Protein AF-X0YWA5-F1 (afdb_monomer_lite)

Structure (mmCIF, N/CA/C/O backbone):
data_AF-X0YWA5-F1
#
_entry.id   AF-X0YWA5-F1
#
loop_
_atom_site.group_PDB
_atom_site.id
_atom_site.type_symbol
_atom_site.label_atom_id
_atom_site.label_alt_id
_atom_site.label_comp_id
_atom_site.label_asym_id
_atom_site.label_entity_id
_atom_site.label_seq_id
_atom_site.pdbx_PDB_ins_code
_atom_site.Cartn_x
_atom_site.Cartn_y
_atom_site.Cartn_z
_atom_site.occupancy
_atom_site.B_iso_or_equiv
_atom_site.auth_seq_id
_atom_site.auth_comp_id
_atom_site.auth_asym_id
_atom_site.auth_atom_id
_atom_site.pdbx_PDB_model_num
ATOM 1 N N . LEU A 1 1 ? -52.982 41.139 91.917 1.00 44.28 1 LEU A N 1
ATOM 2 C CA . LEU A 1 1 ? -51.731 40.539 92.433 1.00 44.28 1 LEU A CA 1
ATOM 3 C C . LEU A 1 1 ? -51.392 39.343 91.553 1.00 44.28 1 LEU A C 1
ATOM 5 O O . LEU A 1 1 ? -52.112 38.352 91.600 1.00 44.28 1 LEU A O 1
ATOM 9 N N . ASN A 1 2 ? -50.380 39.513 90.696 1.00 46.25 2 ASN A N 1
ATOM 10 C CA . ASN A 1 2 ? -49.796 38.480 89.838 1.00 46.25 2 ASN A CA 1
ATOM 11 C C . ASN A 1 2 ? -49.375 37.270 90.673 1.00 46.25 2 ASN A C 1
ATOM 13 O O . ASN A 1 2 ? -48.774 37.443 91.732 1.00 46.25 2 ASN A O 1
ATOM 17 N N . LYS A 1 3 ? -49.658 36.061 90.188 1.00 56.66 3 LYS A N 1
ATOM 18 C CA . LYS A 1 3 ? -48.982 34.857 90.669 1.00 56.66 3 LYS A CA 1
ATOM 19 C C . LYS A 1 3 ? -48.095 34.347 89.545 1.00 56.66 3 LYS A C 1
ATOM 21 O O . LYS A 1 3 ? -48.594 33.844 88.543 1.00 56.66 3 LYS A O 1
ATOM 26 N N . ASP A 1 4 ? -46.798 34.560 89.728 1.00 51.78 4 ASP A N 1
ATOM 27 C CA . ASP A 1 4 ? -45.734 34.001 88.907 1.00 51.78 4 ASP A CA 1
ATOM 28 C C . ASP A 1 4 ? -45.759 32.474 89.003 1.00 51.78 4 ASP A C 1
ATOM 30 O O . ASP A 1 4 ? -45.727 31.908 90.098 1.00 51.78 4 ASP A O 1
ATOM 34 N N . TYR A 1 5 ? -45.780 31.803 87.855 1.00 49.50 5 TYR A N 1
ATOM 35 C CA . TYR A 1 5 ? -45.507 30.373 87.776 1.00 49.50 5 TYR A CA 1
ATOM 36 C C . TYR A 1 5 ? -44.019 30.196 87.473 1.00 49.50 5 TYR A C 1
ATOM 38 O O . TYR A 1 5 ? -43.578 30.317 86.335 1.00 49.50 5 TYR A O 1
ATOM 46 N N . SER A 1 6 ? -43.235 29.931 88.516 1.00 59.72 6 SER A N 1
ATOM 47 C CA . SER A 1 6 ? -41.850 29.480 88.399 1.00 59.72 6 SER A CA 1
ATOM 48 C C . SER A 1 6 ? -41.831 27.966 88.583 1.00 59.72 6 SER A C 1
ATOM 50 O O . SER A 1 6 ? -42.138 27.465 89.664 1.00 59.72 6 SER A O 1
ATOM 52 N N . ILE A 1 7 ? -41.474 27.232 87.529 1.00 62.75 7 ILE A N 1
ATOM 53 C CA . ILE A 1 7 ? -41.115 25.818 87.646 1.00 62.75 7 ILE A CA 1
ATOM 54 C C . ILE A 1 7 ? -39.654 25.785 88.085 1.00 62.75 7 ILE A C 1
ATOM 56 O O . ILE A 1 7 ? -38.752 26.112 87.315 1.00 62.75 7 ILE A O 1
ATOM 60 N N . ARG A 1 8 ? -39.421 25.435 89.350 1.00 49.41 8 ARG A N 1
ATOM 61 C CA . ARG A 1 8 ? -38.090 25.065 89.831 1.00 49.41 8 ARG A CA 1
ATOM 62 C C . ARG A 1 8 ? -37.914 23.575 89.577 1.00 49.41 8 ARG A C 1
ATOM 64 O O . ARG A 1 8 ? -38.562 22.764 90.230 1.00 49.41 8 ARG A O 1
ATOM 71 N N . CYS A 1 9 ? -37.060 23.224 88.622 1.00 58.69 9 CYS A N 1
ATOM 72 C CA . CYS A 1 9 ? -36.594 21.853 88.456 1.00 58.69 9 CYS A CA 1
ATOM 73 C C . CYS A 1 9 ? -35.535 21.581 89.530 1.00 58.69 9 CYS A C 1
ATOM 75 O O . CYS A 1 9 ? -34.345 21.745 89.281 1.00 58.69 9 CYS A O 1
ATOM 77 N N . ASP A 1 10 ? -35.977 21.226 90.732 1.00 58.38 10 ASP A N 1
ATOM 78 C CA . ASP A 1 10 ? -35.114 20.647 91.758 1.00 58.38 10 ASP A CA 1
ATOM 79 C C . ASP A 1 10 ? -35.627 19.237 92.048 1.00 58.38 10 ASP A C 1
ATOM 81 O O . ASP A 1 10 ? -36.717 19.053 92.589 1.00 58.38 10 ASP A O 1
ATOM 85 N N . GLY A 1 11 ? -34.890 18.244 91.559 1.00 46.72 11 GLY A N 1
ATOM 86 C CA . GLY A 1 11 ? -35.271 16.837 91.618 1.00 46.72 11 GLY A CA 1
ATOM 87 C C . GLY A 1 11 ? -35.097 16.158 90.268 1.00 46.72 11 GLY A C 1
ATOM 88 O O . GLY A 1 11 ? -36.015 16.118 89.451 1.00 46.72 11 GLY A O 1
ATOM 89 N N . GLY A 1 12 ? -33.906 15.604 90.033 1.00 59.56 12 GLY A N 1
ATOM 90 C CA . GLY A 1 12 ? -33.701 14.652 88.948 1.00 59.56 12 GLY A CA 1
ATOM 91 C C . GLY A 1 12 ? -34.648 13.467 89.129 1.00 59.56 12 GLY A C 1
ATOM 92 O O . GLY A 1 12 ? -34.586 12.763 90.136 1.00 59.56 12 GLY A O 1
ATOM 93 N N . VAL A 1 13 ? -35.539 13.256 88.163 1.00 57.62 13 VAL A N 1
ATOM 94 C CA . VAL A 1 13 ? -36.403 12.077 88.133 1.00 57.62 13 VAL A CA 1
ATOM 95 C C . VAL A 1 13 ? -35.540 10.886 87.727 1.00 57.62 13 VAL A C 1
ATOM 97 O O . VAL A 1 13 ? -35.099 10.785 86.583 1.00 57.62 13 VAL A O 1
ATOM 100 N N . VAL A 1 14 ? -35.285 9.975 88.667 1.00 59.84 14 VAL A N 1
ATOM 101 C CA . VAL A 1 14 ? -34.767 8.644 88.335 1.00 59.84 14 VAL A CA 1
ATOM 102 C C . VAL A 1 14 ? -35.954 7.822 87.856 1.00 59.84 14 VAL A C 1
ATOM 104 O O . VAL A 1 14 ? -36.730 7.304 88.657 1.00 59.84 14 VAL A O 1
ATOM 107 N N . LEU A 1 15 ? -36.114 7.751 86.537 1.00 60.97 15 LEU A N 1
ATOM 108 C CA . LEU A 1 15 ? -37.123 6.905 85.914 1.00 60.97 15 LEU A CA 1
ATOM 109 C C . LEU A 1 15 ? -36.781 5.424 86.179 1.00 60.97 15 LEU A C 1
ATOM 111 O O . LEU A 1 15 ? -35.604 5.047 86.077 1.00 60.97 15 LEU A O 1
ATOM 115 N N . PRO A 1 16 ? -37.767 4.571 86.521 1.00 58.38 16 PRO A N 1
ATOM 116 C CA . PRO A 1 16 ? -37.559 3.129 86.579 1.00 58.38 16 PRO A CA 1
ATOM 117 C C . PRO A 1 16 ? -37.047 2.643 85.218 1.00 58.38 16 PRO A C 1
ATOM 119 O O . PRO A 1 16 ? -37.363 3.227 84.186 1.00 58.38 16 PRO A O 1
ATOM 122 N N . ILE A 1 17 ? -36.218 1.596 85.209 1.00 57.78 17 ILE A N 1
ATOM 123 C CA . ILE A 1 17 ? -35.456 1.125 84.031 1.00 57.78 17 ILE A CA 1
ATOM 124 C C . ILE A 1 17 ? -36.302 0.996 82.746 1.00 57.78 17 ILE A C 1
ATOM 126 O O . ILE A 1 17 ? -35.764 1.174 81.657 1.00 57.78 17 ILE A O 1
ATOM 130 N N . SER A 1 18 ? -37.609 0.752 82.865 1.00 52.69 18 SER A N 1
ATOM 131 C CA . SER A 1 18 ? -38.566 0.650 81.758 1.00 52.69 18 SER A CA 1
ATOM 132 C C . SER A 1 18 ? -38.978 1.976 81.102 1.00 52.69 18 SER A C 1
ATOM 134 O O . SER A 1 18 ? -39.570 1.950 80.031 1.00 52.69 18 SER A O 1
ATOM 136 N N . GLU A 1 19 ? -38.698 3.120 81.726 1.00 50.62 19 GLU A N 1
ATOM 137 C CA . GLU A 1 19 ? -39.053 4.465 81.245 1.00 50.62 19 GLU A CA 1
ATOM 138 C C . GLU A 1 19 ? -37.828 5.290 80.840 1.00 50.62 19 GLU A C 1
ATOM 140 O O . GLU A 1 19 ? -37.949 6.465 80.491 1.00 50.62 19 GLU A O 1
ATOM 145 N N . ARG A 1 20 ? -36.628 4.687 80.818 1.00 52.69 20 ARG A N 1
ATOM 146 C CA . ARG A 1 20 ? -35.544 5.283 80.036 1.00 52.69 20 ARG A CA 1
ATOM 147 C C . ARG A 1 20 ? -36.076 5.420 78.621 1.00 52.69 20 ARG A C 1
ATOM 149 O O . ARG A 1 20 ? -36.424 4.410 78.012 1.00 52.69 20 ARG A O 1
ATOM 156 N N . TYR A 1 21 ? -36.135 6.655 78.125 1.00 50.53 21 TYR A N 1
ATOM 157 C CA . TYR A 1 21 ? -36.223 6.930 76.700 1.00 50.53 21 TYR A CA 1
ATOM 158 C C . TYR A 1 21 ? -35.234 5.989 76.020 1.00 50.53 21 TYR A C 1
ATOM 160 O O . TYR A 1 21 ? -34.022 6.201 76.062 1.00 50.53 21 TYR A O 1
ATOM 168 N N . THR A 1 22 ? -35.749 4.904 75.450 1.00 53.34 22 THR A N 1
ATOM 169 C CA . THR A 1 22 ? -35.000 4.156 74.464 1.00 53.34 22 THR A CA 1
ATOM 170 C C . THR A 1 22 ? -35.100 5.084 73.281 1.00 53.34 22 THR A C 1
ATOM 172 O O . THR A 1 22 ? -36.127 5.130 72.609 1.00 53.34 22 THR A O 1
ATOM 175 N N . PHE A 1 23 ? -34.115 5.972 73.167 1.00 50.78 23 PHE A N 1
ATOM 176 C CA . PHE A 1 23 ? -33.917 6.770 71.977 1.00 50.78 23 PHE A CA 1
ATOM 177 C C . PHE A 1 23 ? -33.862 5.749 70.842 1.00 50.78 23 PHE A C 1
ATOM 179 O O . PHE A 1 23 ? -32.921 4.960 70.755 1.00 50.78 23 PHE A O 1
ATOM 186 N N . GLY A 1 24 ? -34.976 5.624 70.122 1.00 51.62 24 GLY A N 1
ATOM 187 C CA . GLY A 1 24 ? -35.136 4.619 69.091 1.00 51.62 24 GLY A CA 1
ATOM 188 C C . GLY A 1 24 ? -34.073 4.860 68.036 1.00 51.62 24 GLY A C 1
ATOM 189 O O . GLY A 1 24 ? -33.993 5.960 67.501 1.00 51.62 24 GLY A O 1
ATOM 190 N N . GLY A 1 25 ? -33.262 3.837 67.777 1.00 52.12 25 GLY A N 1
ATOM 191 C CA . GLY A 1 25 ? -32.368 3.789 66.627 1.00 52.12 25 GLY A CA 1
ATOM 192 C C . GLY A 1 25 ? -31.197 4.766 66.686 1.00 52.12 25 GLY A C 1
ATOM 193 O O . GLY A 1 25 ? -31.117 5.682 65.881 1.00 52.12 25 GLY A O 1
ATOM 194 N N . ASN A 1 26 ? -30.220 4.508 67.556 1.00 53.28 26 ASN A N 1
ATOM 195 C CA . ASN A 1 26 ? -28.841 4.964 67.326 1.00 53.28 26 ASN A CA 1
ATOM 196 C C . ASN A 1 26 ? -28.136 4.039 66.313 1.00 53.28 26 ASN A C 1
ATOM 198 O O . ASN A 1 26 ? -26.985 3.652 66.499 1.00 53.28 26 ASN A O 1
ATOM 202 N N . GLU A 1 27 ? -28.840 3.637 65.259 1.00 59.25 27 GLU A N 1
ATOM 203 C CA . GLU A 1 27 ? -28.230 2.875 64.180 1.00 59.25 27 GLU A CA 1
ATOM 204 C C . GLU A 1 27 ? -27.674 3.888 63.175 1.00 59.25 27 GLU A C 1
ATOM 206 O O . GLU A 1 27 ? -28.406 4.561 62.458 1.00 59.25 27 GLU A O 1
ATOM 211 N N . ASN A 1 28 ? -26.353 4.063 63.226 1.00 56.00 28 ASN A N 1
ATOM 212 C CA . ASN A 1 28 ? -25.512 4.134 62.033 1.00 56.00 28 ASN A CA 1
ATOM 213 C C . ASN A 1 28 ? -25.774 5.217 60.973 1.00 56.00 28 ASN A C 1
ATOM 215 O O . ASN A 1 28 ? -25.362 5.063 59.830 1.00 56.00 28 ASN A O 1
ATOM 219 N N . TYR A 1 29 ? -26.297 6.384 61.354 1.00 55.84 29 TYR A N 1
ATOM 220 C CA . TYR A 1 29 ? -26.436 7.525 60.431 1.00 55.84 29 TYR A CA 1
ATOM 221 C C . TYR A 1 29 ? -25.122 7.934 59.730 1.00 55.84 29 TYR A C 1
ATOM 223 O O . TYR A 1 29 ? -25.151 8.441 58.615 1.00 55.84 29 TYR A O 1
ATOM 231 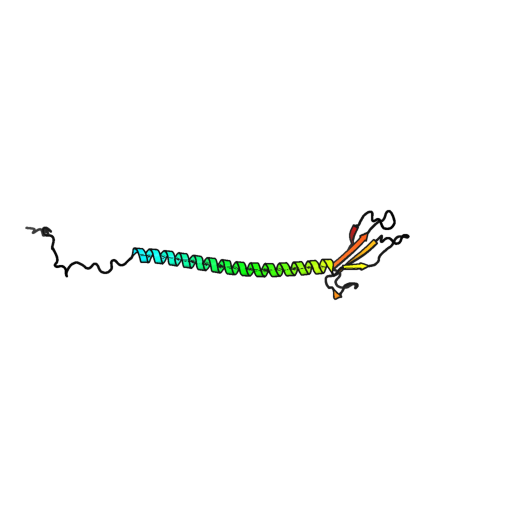N N . ILE A 1 30 ? -23.969 7.737 60.381 1.00 62.34 30 ILE A N 1
ATOM 232 C CA . ILE A 1 30 ? -22.649 8.022 59.794 1.00 62.34 30 ILE A CA 1
ATOM 233 C C . ILE A 1 30 ? -22.228 6.910 58.818 1.00 62.34 30 ILE A C 1
ATOM 235 O O . ILE A 1 30 ? -21.749 7.224 57.732 1.00 62.34 30 ILE A O 1
ATOM 239 N N . GLU A 1 31 ? -22.461 5.635 59.150 1.00 63.22 31 GLU A N 1
ATOM 240 C CA . GLU A 1 31 ? -22.107 4.501 58.277 1.00 63.22 31 GLU A CA 1
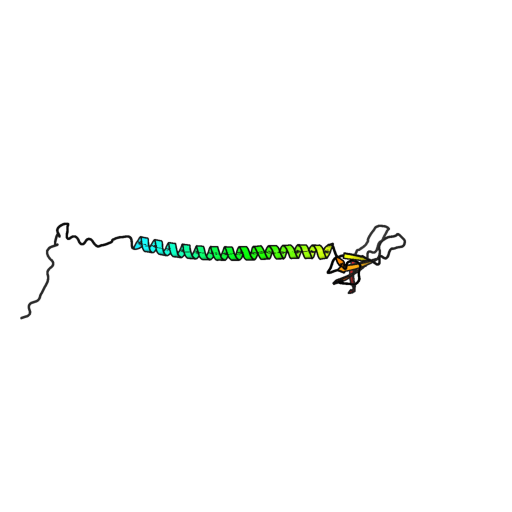ATOM 241 C C . GLU A 1 31 ? -22.957 4.472 56.996 1.00 63.22 31 GLU A C 1
ATOM 243 O O . GLU A 1 31 ? -22.436 4.176 55.921 1.00 63.22 31 GLU A O 1
ATOM 248 N N . ASP A 1 32 ? -24.236 4.851 57.070 1.00 66.50 32 ASP A N 1
ATOM 249 C CA . ASP A 1 32 ? -25.113 4.945 55.895 1.00 66.50 32 ASP A CA 1
ATOM 250 C C . ASP A 1 32 ? -24.682 6.073 54.937 1.00 66.50 32 ASP A C 1
ATOM 252 O O . ASP A 1 32 ? -24.722 5.912 53.714 1.00 66.50 32 ASP A O 1
ATOM 256 N N . ILE A 1 33 ? -24.217 7.208 55.475 1.00 73.38 33 ILE A N 1
ATOM 257 C CA . ILE A 1 33 ? -23.702 8.337 54.682 1.00 73.38 33 ILE A CA 1
ATOM 258 C C . ILE A 1 33 ? -22.367 7.971 54.014 1.00 73.38 33 ILE A C 1
ATOM 260 O O . ILE A 1 33 ? -22.176 8.239 52.823 1.00 73.38 33 ILE A O 1
ATOM 264 N N . GLU A 1 34 ? -21.447 7.338 54.746 1.00 74.25 34 GLU A N 1
ATOM 265 C CA . GLU A 1 34 ? -20.167 6.877 54.194 1.00 74.25 34 GLU A CA 1
ATOM 266 C C . GLU A 1 34 ? -20.380 5.812 53.106 1.00 74.25 34 GLU A C 1
ATOM 268 O O . GLU A 1 34 ? -19.821 5.931 52.014 1.00 74.25 34 GLU A O 1
ATOM 273 N N . ASN A 1 35 ? -21.273 4.842 53.325 1.00 78.00 35 ASN A N 1
ATOM 274 C CA . ASN A 1 35 ? -21.609 3.837 52.313 1.00 78.00 35 ASN A CA 1
ATOM 275 C C . ASN A 1 35 ? -22.274 4.439 51.066 1.00 78.00 35 ASN A C 1
ATOM 277 O O . ASN A 1 35 ? -21.969 4.011 49.952 1.00 78.00 35 ASN A O 1
ATOM 281 N N . SER A 1 36 ? -23.145 5.442 51.221 1.00 83.81 36 SER A N 1
ATOM 282 C CA . SER A 1 36 ? -23.786 6.118 50.084 1.00 83.81 36 SER A CA 1
ATOM 283 C C . SER A 1 36 ? -22.768 6.860 49.215 1.00 83.81 36 SER A C 1
ATOM 285 O O . SER A 1 36 ? -22.773 6.706 47.997 1.00 83.81 36 SER A O 1
ATOM 287 N N . THR A 1 37 ? -21.859 7.628 49.823 1.00 85.69 37 THR A N 1
ATOM 288 C CA . THR A 1 37 ? -20.842 8.394 49.075 1.00 85.69 37 THR A CA 1
ATOM 289 C C . THR A 1 37 ? -19.830 7.488 48.368 1.00 85.69 37 THR A C 1
ATOM 291 O O . THR A 1 37 ? -19.432 7.765 47.234 1.00 85.69 37 THR A O 1
ATOM 294 N N . LEU A 1 38 ? -19.454 6.369 48.995 1.00 89.19 38 LEU A N 1
ATOM 295 C CA . LEU A 1 38 ? -18.630 5.333 48.372 1.00 89.19 38 LEU A CA 1
ATOM 296 C C . LEU A 1 38 ? -19.355 4.656 47.204 1.00 89.19 38 LEU A C 1
ATOM 298 O O . LEU A 1 38 ? -18.752 4.454 46.150 1.00 89.19 38 LEU A O 1
ATOM 302 N N . SER A 1 39 ? -20.640 4.334 47.368 1.00 92.19 39 SER A N 1
ATOM 303 C CA . SER A 1 39 ? -21.468 3.735 46.315 1.00 92.19 39 SER A CA 1
ATOM 304 C C . SER A 1 39 ? -21.570 4.641 45.085 1.00 92.19 39 SER A C 1
ATOM 306 O O . SER A 1 39 ? -21.410 4.171 43.954 1.00 92.19 39 SER A O 1
ATOM 308 N N . ASP A 1 40 ? -21.768 5.943 45.287 1.00 91.94 40 ASP A N 1
ATOM 309 C CA . ASP A 1 40 ? -21.815 6.922 44.197 1.00 91.94 40 ASP A CA 1
ATOM 310 C C . ASP A 1 40 ? -20.462 7.018 43.475 1.00 91.94 40 ASP A C 1
ATOM 312 O O . ASP A 1 40 ? -20.404 6.987 42.243 1.00 91.94 40 ASP A O 1
ATOM 316 N N . GLY A 1 41 ? -19.357 7.047 44.230 1.00 95.31 41 GLY A N 1
ATOM 317 C CA . GLY A 1 41 ? -18.004 7.046 43.670 1.00 95.31 41 GLY A CA 1
ATOM 318 C C . GLY A 1 41 ? -17.692 5.787 42.853 1.00 95.31 41 GLY A C 1
ATOM 319 O O . GLY A 1 41 ? -17.137 5.880 41.758 1.00 95.31 41 GLY A O 1
ATOM 320 N N . ILE A 1 42 ? -18.092 4.608 43.342 1.00 95.50 42 ILE A N 1
ATOM 321 C CA . ILE A 1 42 ? -17.948 3.336 42.618 1.00 95.50 42 ILE A CA 1
ATOM 322 C C . ILE A 1 42 ? -18.770 3.357 41.328 1.00 95.50 42 ILE A C 1
ATOM 324 O O . ILE A 1 42 ? -18.273 2.931 40.287 1.00 95.50 42 ILE A O 1
ATOM 328 N N . THR A 1 43 ? -19.994 3.880 41.379 1.00 95.31 43 THR A N 1
ATOM 329 C CA . THR A 1 43 ? -20.870 3.988 40.205 1.00 95.31 43 THR A CA 1
ATOM 330 C C . THR A 1 43 ? -20.254 4.898 39.140 1.00 95.31 43 THR A C 1
ATOM 332 O O . THR A 1 43 ? -20.231 4.535 37.963 1.00 95.31 43 THR A O 1
ATOM 335 N N . GLY A 1 44 ? -19.675 6.034 39.545 1.00 96.81 44 GLY A N 1
ATOM 336 C CA . GLY A 1 44 ? -18.940 6.924 38.641 1.00 96.81 44 GLY A CA 1
ATOM 337 C C . GLY A 1 44 ? -17.735 6.236 37.993 1.00 96.81 44 GLY A C 1
ATOM 338 O O . GLY A 1 44 ? -17.602 6.233 36.773 1.00 96.81 44 GLY A O 1
ATOM 339 N N . LEU A 1 45 ? -16.911 5.543 38.786 1.00 97.25 45 LEU A N 1
ATOM 340 C CA . LEU A 1 45 ? -15.768 4.790 38.256 1.00 97.25 45 LEU A CA 1
ATOM 341 C C . LEU A 1 45 ? -16.192 3.669 37.296 1.00 97.25 45 LEU A C 1
ATOM 343 O O . LEU A 1 45 ? -15.512 3.418 36.303 1.00 97.25 45 LEU A O 1
ATOM 347 N N . GLN A 1 46 ? -17.307 2.987 37.564 1.00 97.88 46 GLN A N 1
ATOM 348 C CA . GLN A 1 46 ? -17.852 1.969 36.661 1.00 97.88 46 GLN A CA 1
ATOM 349 C C . GLN A 1 46 ? -18.282 2.569 35.319 1.00 97.88 46 GLN A C 1
ATOM 351 O O . GLN A 1 46 ? -18.044 1.957 34.273 1.00 97.88 46 GLN A O 1
ATOM 356 N N . GLN A 1 47 ? -18.878 3.763 35.338 1.00 97.69 47 GLN A N 1
ATOM 357 C CA . GLN A 1 47 ? -19.232 4.497 34.128 1.00 97.69 47 GLN A CA 1
ATOM 358 C C . GLN A 1 47 ? -17.981 4.882 33.329 1.00 97.69 47 GLN A C 1
ATOM 360 O O . GLN A 1 47 ? -17.909 4.567 32.139 1.00 97.69 47 GLN A O 1
ATOM 365 N N . ASP A 1 48 ? -16.976 5.463 33.985 1.00 98.00 48 ASP A N 1
ATOM 366 C CA . ASP A 1 48 ? -15.716 5.861 33.348 1.00 98.00 48 ASP A CA 1
ATOM 367 C C . ASP A 1 48 ? -14.997 4.655 32.719 1.00 98.00 48 ASP A C 1
ATOM 369 O O . ASP A 1 48 ? -14.551 4.707 31.572 1.00 98.00 48 ASP A O 1
ATOM 373 N N . ILE A 1 49 ? -14.932 3.522 33.431 1.00 98.00 49 ILE A N 1
ATOM 374 C CA . ILE A 1 49 ? -14.352 2.272 32.910 1.00 98.00 49 ILE A CA 1
ATOM 375 C C . ILE A 1 49 ? -15.122 1.785 31.677 1.00 98.00 49 ILE A C 1
ATOM 377 O O . ILE A 1 49 ? -14.513 1.340 30.700 1.00 98.00 49 ILE A O 1
ATOM 381 N N . SER A 1 50 ? -16.454 1.862 31.699 1.00 98.19 50 SER A N 1
ATOM 382 C CA . SER A 1 50 ? -17.288 1.468 30.560 1.00 98.19 50 SER A CA 1
ATOM 383 C C . SER A 1 50 ? -17.035 2.349 29.333 1.00 98.19 50 SER A C 1
ATOM 385 O O . SER A 1 50 ? -16.958 1.844 28.206 1.00 98.19 50 SER A O 1
ATOM 387 N N . GLU A 1 51 ? -16.870 3.656 29.532 1.00 98.12 51 GLU A N 1
ATOM 388 C CA . GLU A 1 51 ? -16.536 4.594 28.460 1.00 98.12 51 GLU A CA 1
ATOM 389 C C . GLU A 1 51 ? -15.140 4.309 27.889 1.00 98.12 51 GLU A C 1
ATOM 391 O O . GLU A 1 51 ? -14.980 4.157 26.674 1.00 98.12 51 GLU A O 1
ATOM 396 N N . VAL A 1 52 ? -14.139 4.131 28.756 1.00 98.25 52 VAL A N 1
ATOM 397 C CA . VAL A 1 52 ? -12.771 3.776 28.350 1.00 98.25 52 VAL A CA 1
ATOM 398 C C . VAL A 1 52 ? -12.754 2.478 27.543 1.00 98.25 52 VAL A C 1
ATOM 400 O O . VAL A 1 52 ? -12.136 2.434 26.479 1.00 98.25 52 VAL A O 1
ATOM 403 N N . ASN A 1 53 ? -13.468 1.439 27.983 1.00 98.31 53 ASN A N 1
ATOM 404 C CA . ASN A 1 53 ? -13.552 0.170 27.257 1.00 98.31 53 ASN A CA 1
ATOM 405 C C . ASN A 1 53 ? -14.144 0.347 25.852 1.00 98.31 53 ASN A C 1
ATOM 407 O O . ASN A 1 53 ? -13.633 -0.221 24.885 1.00 98.31 53 ASN A O 1
ATOM 411 N N . THR A 1 54 ? -15.186 1.169 25.724 1.00 98.06 54 THR A N 1
ATOM 412 C CA . THR A 1 54 ? -15.811 1.473 24.428 1.00 98.06 54 THR A CA 1
ATOM 413 C C . THR A 1 54 ? -14.825 2.179 23.496 1.00 98.06 54 THR A C 1
ATOM 415 O O . THR A 1 54 ? -14.671 1.790 22.335 1.00 98.06 54 THR A O 1
ATOM 418 N N . ASN A 1 55 ? -14.087 3.160 24.017 1.00 98.12 55 ASN A N 1
ATOM 419 C CA . ASN A 1 55 ? -13.075 3.892 23.258 1.00 98.12 55 ASN A CA 1
ATOM 420 C C . ASN A 1 55 ? -11.914 2.983 22.819 1.00 98.12 55 ASN A C 1
ATOM 422 O O . ASN A 1 55 ? -11.486 3.042 21.666 1.00 98.12 55 ASN A O 1
ATOM 426 N N . VAL A 1 56 ? -11.436 2.091 23.695 1.00 98.12 56 VAL A N 1
ATOM 427 C CA . VAL A 1 56 ? -10.376 1.117 23.372 1.00 98.12 56 VAL A CA 1
ATOM 428 C C . VAL A 1 56 ? -10.802 0.181 22.239 1.00 98.12 56 VAL A C 1
ATOM 430 O O . VAL A 1 56 ? -10.008 -0.080 21.331 1.00 98.12 56 VAL A O 1
ATOM 433 N N . LEU A 1 57 ? -12.050 -0.295 22.246 1.00 97.81 57 LEU A N 1
ATOM 434 C CA . LEU A 1 57 ? -12.584 -1.136 21.171 1.00 97.81 57 LEU A CA 1
ATOM 435 C C . LEU A 1 57 ? -12.636 -0.387 19.832 1.00 97.81 57 LEU A C 1
ATOM 437 O O . LEU A 1 57 ? -12.202 -0.927 18.814 1.00 97.81 57 LEU A O 1
ATOM 441 N N . ALA A 1 58 ? -13.096 0.867 19.832 1.00 97.25 58 ALA A N 1
ATOM 442 C CA . ALA A 1 58 ? -13.161 1.692 18.625 1.00 97.25 58 ALA A CA 1
ATOM 443 C C . ALA A 1 58 ? -11.766 1.978 18.033 1.00 97.25 58 ALA A C 1
ATOM 445 O O . ALA A 1 58 ? -11.555 1.855 16.821 1.00 97.25 58 ALA A O 1
ATOM 446 N N . VAL A 1 59 ? -10.788 2.299 18.886 1.00 97.94 59 VAL A N 1
ATOM 447 C CA . VAL A 1 59 ? -9.388 2.501 18.475 1.00 97.94 59 VAL A CA 1
ATOM 448 C C . VAL A 1 59 ? -8.789 1.210 17.919 1.00 97.94 59 VAL A C 1
ATOM 450 O O . VAL A 1 59 ? -8.121 1.237 16.885 1.00 97.94 59 VAL A O 1
ATOM 453 N N . SER A 1 60 ? -9.060 0.072 18.561 1.00 97.62 60 SER A N 1
ATOM 454 C CA . SER A 1 60 ? -8.574 -1.234 18.105 1.00 97.62 60 SER A CA 1
ATOM 455 C C . SER A 1 60 ? -9.113 -1.589 16.717 1.00 97.62 60 SER A C 1
ATOM 457 O O . SER A 1 60 ? -8.351 -2.053 15.872 1.00 97.62 60 SER A O 1
ATOM 459 N N . ALA A 1 61 ? -10.395 -1.318 16.450 1.00 96.75 61 ALA A N 1
ATOM 460 C CA . ALA A 1 61 ? -10.987 -1.500 15.124 1.00 96.75 61 ALA A CA 1
ATOM 461 C C . ALA A 1 61 ? -10.315 -0.597 14.074 1.00 96.75 61 ALA A C 1
ATOM 463 O O . ALA A 1 61 ? -9.865 -1.077 13.036 1.00 96.75 61 ALA A O 1
ATOM 464 N N . SER A 1 62 ? -10.137 0.687 14.399 1.00 97.62 62 SER A N 1
ATOM 465 C CA . SER A 1 62 ? -9.487 1.657 13.506 1.00 97.62 62 SER A CA 1
ATOM 466 C C . SER A 1 62 ? -8.047 1.257 13.162 1.00 97.62 62 SER A C 1
ATOM 468 O O . SER A 1 62 ? -7.595 1.433 12.032 1.00 97.62 62 SER A O 1
ATOM 470 N N . LEU A 1 63 ? -7.312 0.681 14.119 1.00 97.56 63 LEU A N 1
ATOM 471 C CA . LEU A 1 63 ? -5.949 0.200 13.894 1.00 97.56 63 LEU A CA 1
ATOM 472 C C . LEU A 1 63 ? -5.898 -0.985 12.915 1.00 97.56 63 LEU A C 1
ATOM 474 O O . LEU A 1 63 ? -4.971 -1.072 12.106 1.00 97.56 63 LEU A O 1
ATOM 478 N N . VAL A 1 64 ? -6.885 -1.886 12.967 1.00 97.25 64 VAL A N 1
ATOM 479 C CA . VAL A 1 64 ? -7.006 -2.997 12.009 1.00 97.25 64 VAL A CA 1
ATOM 480 C C . VAL A 1 64 ? -7.235 -2.463 10.596 1.00 97.25 64 VAL A C 1
ATOM 482 O O . VAL A 1 64 ? -6.558 -2.908 9.666 1.00 97.25 64 VAL A O 1
ATOM 485 N N . ASP A 1 65 ? -8.113 -1.474 10.441 1.00 96.25 65 ASP A N 1
ATOM 486 C CA . ASP A 1 65 ? -8.393 -0.854 9.142 1.00 96.25 65 ASP A CA 1
ATOM 487 C C . ASP A 1 65 ? -7.146 -0.175 8.562 1.00 96.25 65 ASP A C 1
ATOM 489 O O . ASP A 1 65 ? -6.758 -0.458 7.427 1.00 96.25 65 ASP A O 1
ATOM 493 N N . VAL A 1 66 ? -6.428 0.612 9.373 1.00 96.56 66 VAL A N 1
ATOM 494 C CA . VAL A 1 66 ? -5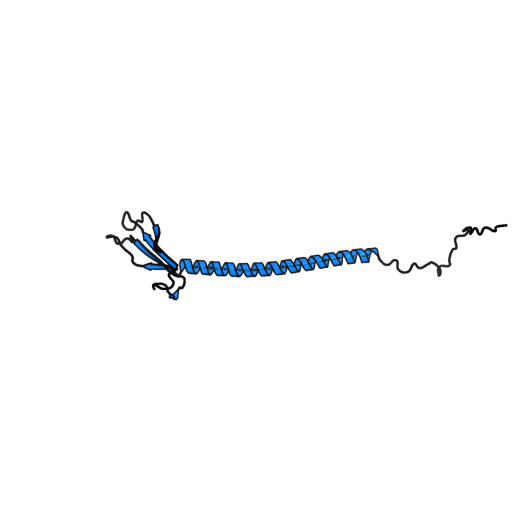.152 1.233 8.970 1.00 96.56 66 VAL A CA 1
ATOM 495 C C . VAL A 1 66 ? -4.119 0.178 8.564 1.00 96.56 66 VAL A C 1
ATOM 497 O O . VAL A 1 66 ? -3.422 0.344 7.562 1.00 96.56 66 VAL A O 1
ATOM 500 N N . SER A 1 67 ? -4.015 -0.932 9.302 1.00 96.25 67 SER A N 1
ATOM 501 C CA . SER A 1 67 ? -3.099 -2.027 8.954 1.00 96.25 67 SER A CA 1
ATOM 502 C C . SER A 1 67 ? -3.434 -2.642 7.591 1.00 96.25 67 SER A C 1
ATOM 504 O O . SER A 1 67 ? -2.533 -2.908 6.789 1.00 96.25 67 SER A O 1
ATOM 506 N N . ASN A 1 68 ? -4.720 -2.846 7.308 1.00 93.25 68 ASN A N 1
ATOM 507 C CA . ASN A 1 68 ? -5.182 -3.379 6.030 1.00 93.25 68 ASN A CA 1
ATOM 508 C C . ASN A 1 68 ? -4.916 -2.403 4.879 1.00 93.25 68 ASN A C 1
ATOM 510 O O . ASN A 1 68 ? -4.442 -2.824 3.821 1.00 93.25 68 ASN A O 1
ATOM 514 N N . ASP A 1 69 ? -5.131 -1.106 5.094 1.00 92.94 69 ASP A N 1
ATOM 515 C CA . ASP A 1 69 ? -4.810 -0.080 4.105 1.00 92.94 69 ASP A CA 1
ATOM 516 C C . ASP A 1 69 ? -3.310 0.004 3.812 1.00 92.94 69 ASP A C 1
ATOM 518 O O . ASP A 1 69 ? -2.923 0.094 2.646 1.00 92.94 69 ASP A O 1
ATOM 522 N N . ILE A 1 70 ? -2.448 -0.114 4.828 1.00 91.38 70 ILE A N 1
ATOM 523 C CA . ILE A 1 70 ? -0.992 -0.170 4.630 1.00 91.38 70 ILE A CA 1
ATOM 524 C C . ILE A 1 70 ? -0.608 -1.391 3.793 1.00 91.38 70 ILE A C 1
ATOM 526 O O . ILE A 1 70 ? 0.150 -1.256 2.834 1.00 91.38 70 ILE A O 1
ATOM 530 N N . LYS A 1 71 ? -1.142 -2.580 4.104 1.00 87.50 71 LYS A N 1
ATOM 531 C CA . LYS A 1 71 ? -0.877 -3.793 3.309 1.00 87.50 71 LYS A CA 1
ATOM 532 C C . LYS A 1 71 ? -1.305 -3.613 1.856 1.00 87.50 71 LYS A C 1
ATOM 534 O O . LYS A 1 71 ? -0.557 -3.978 0.954 1.00 87.50 71 LYS A O 1
ATOM 539 N N . ARG A 1 72 ? -2.472 -3.009 1.626 1.00 83.38 72 ARG A N 1
ATOM 540 C CA . ARG A 1 72 ? -2.972 -2.711 0.281 1.00 83.38 72 ARG A CA 1
ATOM 541 C C . ARG A 1 72 ? -2.074 -1.713 -0.446 1.00 83.38 72 ARG A C 1
ATOM 543 O O . ARG A 1 72 ? -1.745 -1.949 -1.601 1.00 83.38 72 ARG A O 1
ATOM 550 N N . LEU A 1 73 ? -1.640 -0.637 0.212 1.00 84.44 73 LEU A N 1
ATOM 551 C CA . LEU A 1 73 ? -0.696 0.326 -0.363 1.00 84.44 73 LEU A CA 1
ATOM 552 C C . LEU A 1 73 ? 0.632 -0.340 -0.734 1.00 84.44 73 LEU A C 1
ATOM 554 O O . LEU A 1 73 ? 1.117 -0.133 -1.841 1.00 84.44 73 LEU A O 1
ATOM 558 N N . LEU A 1 74 ? 1.191 -1.172 0.147 1.00 80.00 74 LEU A N 1
ATOM 559 C CA . LEU A 1 74 ? 2.431 -1.903 -0.126 1.00 80.00 74 LEU A CA 1
ATOM 560 C C . LEU A 1 74 ? 2.273 -2.887 -1.294 1.00 80.00 74 LEU A C 1
ATOM 562 O O . LEU A 1 74 ? 3.150 -2.943 -2.154 1.00 80.00 74 LEU A O 1
ATOM 566 N N . GLY A 1 75 ? 1.146 -3.602 -1.370 1.00 76.12 75 GLY A N 1
ATOM 567 C CA . GLY A 1 75 ? 0.820 -4.465 -2.508 1.00 76.12 75 GLY A CA 1
ATOM 568 C C . GLY A 1 75 ? 0.705 -3.677 -3.815 1.00 76.12 75 GLY A C 1
ATOM 569 O O . GLY A 1 75 ? 1.354 -4.012 -4.798 1.00 76.12 75 GLY A O 1
ATOM 570 N N . LEU A 1 76 ? -0.027 -2.559 -3.822 1.00 70.31 76 LEU A N 1
ATOM 571 C CA . LEU A 1 76 ? -0.159 -1.704 -5.008 1.00 70.31 76 LEU A CA 1
ATOM 572 C C . LEU A 1 76 ? 1.181 -1.098 -5.456 1.00 70.31 76 LEU A C 1
ATOM 574 O O . LEU A 1 76 ? 1.416 -0.962 -6.654 1.00 70.31 76 LEU A O 1
ATOM 578 N N . VAL A 1 77 ? 2.062 -0.738 -4.517 1.00 71.62 77 VAL A N 1
ATOM 579 C CA . VAL A 1 77 ? 3.373 -0.152 -4.833 1.00 71.62 77 VAL A CA 1
ATOM 580 C C . VAL A 1 77 ? 4.358 -1.199 -5.354 1.00 71.62 77 VAL A C 1
ATOM 582 O O . VAL A 1 77 ? 5.196 -0.848 -6.176 1.00 71.62 77 VAL A O 1
ATOM 585 N N . HIS A 1 78 ? 4.284 -2.464 -4.929 1.00 71.00 78 HIS A N 1
ATOM 586 C CA . HIS A 1 78 ? 5.267 -3.483 -5.328 1.00 71.00 78 HIS A CA 1
ATOM 587 C C . HIS A 1 78 ? 4.779 -4.473 -6.395 1.00 71.00 78 HIS A C 1
ATOM 589 O O . HIS A 1 78 ? 5.593 -4.935 -7.190 1.00 71.00 78 HIS A O 1
ATOM 595 N N . GLU A 1 79 ? 3.488 -4.802 -6.447 1.00 71.25 79 GLU A N 1
ATOM 596 C CA . GLU A 1 79 ? 2.962 -5.876 -7.309 1.00 71.25 79 GLU A CA 1
ATOM 597 C C . GLU A 1 79 ? 2.388 -5.355 -8.634 1.00 71.25 79 GLU A C 1
ATOM 599 O O . GLU A 1 79 ? 2.349 -6.084 -9.623 1.00 71.25 79 GLU A O 1
ATOM 604 N N . ASN A 1 80 ? 2.023 -4.072 -8.702 1.00 86.56 80 ASN A N 1
ATOM 605 C CA . ASN A 1 80 ? 1.400 -3.471 -9.884 1.00 86.56 80 ASN A CA 1
ATOM 606 C C . ASN A 1 80 ? 2.357 -2.557 -10.655 1.00 86.56 80 ASN A C 1
ATOM 608 O O . ASN A 1 80 ? 1.976 -1.468 -11.093 1.00 86.56 80 ASN A O 1
ATOM 612 N N . ILE A 1 81 ? 3.608 -2.988 -10.819 1.00 90.56 81 ILE A N 1
ATOM 613 C CA . ILE A 1 81 ? 4.611 -2.297 -11.633 1.00 90.56 81 ILE A CA 1
ATOM 614 C C . ILE A 1 81 ? 4.880 -3.104 -12.903 1.00 90.56 81 ILE A C 1
ATOM 616 O O . ILE A 1 81 ? 5.113 -4.308 -12.855 1.00 90.56 81 ILE A O 1
ATOM 620 N N . PHE A 1 82 ? 4.916 -2.422 -14.046 1.00 93.12 82 PHE A N 1
ATOM 621 C CA . PHE A 1 82 ? 5.367 -2.992 -15.313 1.00 93.12 82 PHE A CA 1
ATOM 622 C C . PHE A 1 82 ? 6.472 -2.131 -15.914 1.00 93.12 82 PHE A C 1
ATOM 624 O O . PHE A 1 82 ? 6.302 -0.918 -16.051 1.00 93.12 82 PHE A O 1
ATOM 631 N N . ILE A 1 83 ? 7.584 -2.757 -16.293 1.00 93.88 83 ILE A N 1
ATOM 632 C CA . ILE A 1 83 ? 8.675 -2.099 -17.012 1.00 93.88 83 ILE A CA 1
ATOM 633 C C . ILE A 1 83 ? 8.627 -2.555 -18.468 1.00 93.88 83 ILE A C 1
ATOM 635 O O . ILE A 1 83 ? 8.675 -3.752 -18.744 1.00 93.88 83 ILE A O 1
ATOM 639 N N . ASP A 1 84 ? 8.532 -1.606 -19.394 1.00 95.12 84 ASP A N 1
ATOM 640 C CA . ASP A 1 84 ? 8.492 -1.866 -20.828 1.00 95.12 84 ASP A CA 1
ATOM 641 C C . ASP A 1 84 ? 9.298 -0.855 -21.643 1.00 95.12 84 ASP A C 1
ATOM 643 O O . ASP A 1 84 ? 9.907 0.070 -21.108 1.00 95.12 84 ASP A O 1
ATOM 647 N N . ASN A 1 85 ? 9.345 -1.073 -22.958 1.00 95.50 85 ASN A N 1
ATOM 648 C CA . ASN A 1 85 ? 10.155 -0.301 -23.901 1.00 95.50 85 ASN A CA 1
ATOM 649 C C . ASN A 1 85 ? 11.619 -0.130 -23.445 1.00 95.50 85 ASN A C 1
ATOM 651 O O . ASN A 1 85 ? 12.100 1.005 -23.360 1.00 95.50 85 ASN A O 1
ATOM 655 N N . PRO A 1 86 ? 12.328 -1.226 -23.115 1.00 96.12 86 PRO A N 1
ATOM 656 C CA . PRO A 1 86 ? 13.720 -1.119 -22.725 1.00 96.12 86 PRO A CA 1
ATOM 657 C C . PRO A 1 86 ? 14.573 -0.687 -23.923 1.00 96.12 86 PRO A C 1
ATOM 659 O O . PRO A 1 86 ? 14.401 -1.171 -25.043 1.00 96.12 86 PRO A O 1
ATOM 662 N N . VAL A 1 87 ? 15.511 0.219 -23.673 1.00 95.25 87 VAL A N 1
ATOM 663 C CA . VAL A 1 87 ? 16.528 0.656 -24.629 1.00 95.25 87 VAL A CA 1
ATOM 664 C C . VAL A 1 87 ? 17.881 0.245 -24.084 1.00 95.25 87 VAL A C 1
ATOM 666 O O . VAL A 1 87 ? 18.242 0.613 -22.962 1.00 95.25 87 VAL A O 1
ATOM 669 N N . TYR A 1 88 ? 18.639 -0.487 -24.889 1.00 94.12 88 TYR A N 1
ATOM 670 C CA . TYR A 1 88 ? 19.944 -1.013 -24.509 1.00 94.12 88 TYR A CA 1
ATOM 671 C C . TYR A 1 88 ? 21.077 -0.299 -25.248 1.00 94.12 88 TYR A C 1
ATOM 67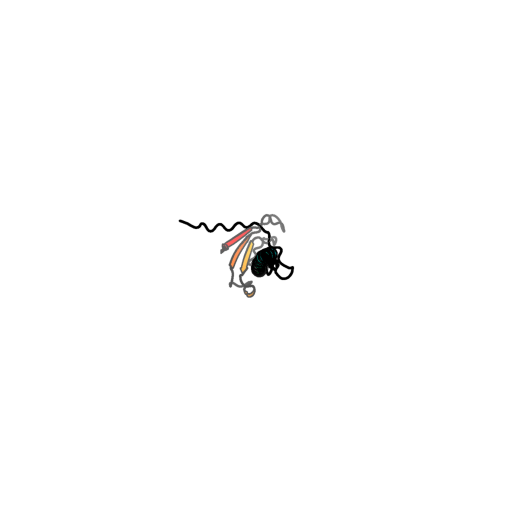3 O O . TYR A 1 88 ? 20.884 0.203 -26.357 1.00 94.12 88 TYR A O 1
ATOM 681 N N . SER A 1 89 ? 22.254 -0.249 -24.626 1.00 91.25 89 SER A N 1
ATOM 682 C CA . SER A 1 89 ? 23.499 0.163 -25.278 1.00 91.25 89 SER A CA 1
ATOM 683 C C . SER A 1 89 ? 24.010 -0.930 -26.229 1.00 91.25 89 SER A C 1
ATOM 685 O O . SER A 1 89 ? 23.479 -2.043 -26.268 1.00 91.25 89 SER A O 1
ATOM 687 N N . SER A 1 90 ? 25.076 -0.638 -26.981 1.00 90.88 90 SER A N 1
ATOM 688 C CA . SER A 1 90 ? 25.780 -1.637 -27.803 1.00 90.88 90 SER A CA 1
ATOM 689 C C . SER A 1 90 ? 26.342 -2.804 -26.989 1.00 90.88 90 SER A C 1
ATOM 691 O O . SER A 1 90 ? 26.484 -3.900 -27.521 1.00 90.88 90 SER A O 1
ATOM 693 N N . ASP A 1 91 ? 26.626 -2.568 -25.709 1.00 89.94 91 ASP A N 1
ATOM 694 C CA . ASP A 1 91 ? 27.191 -3.556 -24.789 1.00 89.94 91 ASP A CA 1
ATOM 695 C C . ASP A 1 91 ? 26.104 -4.373 -24.067 1.00 89.94 91 ASP A C 1
ATOM 697 O O . ASP A 1 91 ? 26.411 -5.247 -23.261 1.00 89.94 91 ASP A O 1
ATOM 701 N N . GLY A 1 92 ? 24.825 -4.108 -24.362 1.00 89.56 92 GLY A N 1
ATOM 702 C CA . GLY A 1 92 ? 23.683 -4.804 -23.768 1.00 89.56 92 GLY A CA 1
ATOM 703 C C . GLY A 1 92 ? 23.218 -4.244 -22.420 1.00 89.56 92 GLY A C 1
ATOM 704 O O . GLY A 1 92 ? 22.330 -4.829 -21.801 1.00 89.56 92 GLY A O 1
ATOM 705 N N . ASP A 1 93 ? 23.758 -3.109 -21.967 1.00 91.19 93 ASP A N 1
ATOM 706 C CA . ASP A 1 93 ? 23.322 -2.463 -20.724 1.00 91.19 93 ASP A CA 1
ATOM 707 C C . ASP A 1 93 ? 21.996 -1.715 -20.912 1.00 91.19 93 ASP A C 1
ATOM 709 O O . ASP A 1 93 ? 21.787 -1.051 -21.929 1.00 91.19 93 ASP A O 1
ATOM 713 N N . LEU A 1 94 ? 21.106 -1.751 -19.912 1.00 91.50 94 LEU A N 1
ATOM 714 C CA . LEU A 1 94 ? 19.866 -0.970 -19.930 1.00 91.50 94 LEU A CA 1
ATOM 715 C C . LEU A 1 94 ? 20.175 0.524 -19.759 1.00 91.50 94 LEU A C 1
ATOM 717 O O . LEU A 1 94 ? 20.614 0.944 -18.695 1.00 91.50 94 LEU A O 1
ATOM 721 N N . THR A 1 95 ? 19.869 1.333 -20.772 1.00 93.62 95 THR A N 1
ATOM 722 C CA . THR A 1 95 ? 20.076 2.794 -20.745 1.00 93.62 95 THR A CA 1
ATOM 723 C C . THR A 1 95 ? 18.817 3.552 -20.345 1.00 93.62 95 THR A C 1
ATOM 725 O O . THR A 1 95 ? 18.883 4.566 -19.643 1.00 93.62 95 THR A O 1
ATOM 728 N N . SER A 1 96 ? 17.650 3.067 -20.772 1.00 95.12 96 SER A N 1
ATOM 729 C CA . SER A 1 96 ? 16.363 3.653 -20.419 1.00 95.12 96 SER A CA 1
ATOM 730 C C . SER A 1 96 ? 15.230 2.637 -20.537 1.00 95.12 96 SER A C 1
ATOM 732 O O . SER A 1 96 ? 15.343 1.660 -21.272 1.00 95.12 96 SER A O 1
ATOM 734 N N . ALA A 1 97 ? 14.146 2.856 -19.803 1.00 96.50 97 ALA A N 1
ATOM 735 C CA . ALA A 1 97 ? 12.916 2.079 -19.912 1.00 96.50 97 ALA A CA 1
ATOM 736 C C . ALA A 1 97 ? 11.734 2.928 -19.455 1.00 96.50 97 ALA A C 1
ATOM 738 O O . ALA A 1 97 ? 11.909 3.949 -18.785 1.00 96.50 97 ALA A O 1
ATOM 739 N N . ARG A 1 98 ? 10.524 2.486 -19.767 1.00 95.88 98 ARG A N 1
ATOM 740 C CA . ARG A 1 98 ? 9.303 3.060 -19.219 1.00 95.88 98 ARG A CA 1
ATOM 741 C C . ARG A 1 98 ? 8.822 2.197 -18.059 1.00 95.88 98 ARG A C 1
ATOM 743 O O . ARG A 1 98 ? 8.707 0.986 -18.188 1.00 95.88 98 ARG A O 1
ATOM 750 N N . LEU A 1 99 ? 8.527 2.830 -16.930 1.00 93.88 99 LEU A N 1
ATOM 751 C CA . LEU A 1 99 ? 7.889 2.207 -15.778 1.00 93.88 99 LEU A CA 1
ATOM 752 C C . LEU A 1 99 ? 6.450 2.698 -15.680 1.00 93.88 99 LEU A C 1
ATOM 754 O O . LEU A 1 99 ? 6.191 3.902 -15.706 1.00 93.88 99 LEU A O 1
ATOM 758 N N . ARG A 1 100 ? 5.514 1.761 -15.562 1.00 93.19 100 ARG A N 1
ATOM 759 C CA . ARG A 1 100 ? 4.081 2.022 -15.422 1.00 93.19 100 ARG A CA 1
ATOM 760 C C . ARG A 1 100 ? 3.584 1.424 -14.115 1.00 93.19 100 ARG A C 1
ATOM 762 O O . ARG A 1 100 ? 3.897 0.273 -13.818 1.00 93.19 100 ARG A O 1
ATOM 769 N N . ILE A 1 101 ? 2.824 2.211 -13.361 1.00 90.88 101 ILE A N 1
ATOM 770 C CA . ILE A 1 101 ? 2.174 1.794 -12.114 1.00 90.88 101 ILE A CA 1
ATOM 771 C C . ILE A 1 101 ? 0.670 1.721 -12.364 1.00 90.88 101 ILE A C 1
ATOM 773 O O . ILE A 1 101 ? 0.106 2.648 -12.955 1.00 90.88 101 ILE A O 1
ATOM 777 N N . TYR A 1 102 ? 0.028 0.649 -11.904 1.00 90.94 102 TYR A N 1
ATOM 778 C CA . TYR A 1 102 ? -1.394 0.381 -12.132 1.00 90.94 102 TYR A CA 1
ATOM 779 C C . TYR A 1 102 ? -2.180 0.381 -10.818 1.00 90.94 102 TYR A C 1
ATOM 781 O O . TYR A 1 102 ? -1.702 -0.106 -9.793 1.00 90.94 102 TYR A O 1
ATOM 789 N N . SER A 1 103 ? -3.418 0.878 -10.838 1.00 88.88 103 SER A N 1
ATOM 790 C CA . SER A 1 103 ? -4.338 0.753 -9.694 1.00 88.88 103 SER A CA 1
ATOM 791 C C . SER A 1 103 ? -4.974 -0.636 -9.581 1.00 88.88 103 SER A C 1
ATOM 793 O O . SER A 1 103 ? -5.511 -0.966 -8.525 1.00 88.88 103 SER A O 1
ATOM 795 N N . ASN A 1 104 ? -4.906 -1.449 -10.641 1.00 86.38 104 ASN A N 1
ATOM 796 C CA . ASN A 1 104 ? -5.536 -2.763 -10.728 1.00 86.38 104 ASN A CA 1
ATOM 797 C C . ASN A 1 104 ? -4.543 -3.825 -11.249 1.00 86.38 104 ASN A C 1
ATOM 799 O O . ASN A 1 104 ? -4.009 -3.646 -12.349 1.00 86.38 104 ASN A O 1
ATOM 803 N N . PRO A 1 105 ? -4.326 -4.946 -10.528 1.00 87.06 105 PRO A N 1
ATOM 804 C CA . PRO A 1 105 ? -3.416 -6.012 -10.960 1.00 87.06 105 PRO A CA 1
ATOM 805 C C . PRO A 1 105 ? -3.815 -6.656 -12.294 1.00 87.06 105 PRO A C 1
ATOM 807 O O . PRO A 1 105 ? -2.949 -7.031 -13.080 1.00 87.06 105 PRO A O 1
ATOM 810 N N . ALA A 1 106 ? -5.114 -6.743 -12.601 1.00 89.44 106 ALA A N 1
ATOM 811 C CA . ALA A 1 106 ? -5.586 -7.330 -13.859 1.00 89.44 106 ALA A CA 1
ATOM 812 C C . ALA A 1 106 ? -5.220 -6.488 -15.095 1.00 89.44 106 ALA A C 1
ATOM 814 O O . ALA A 1 106 ? -5.261 -6.985 -16.220 1.00 89.44 106 ALA A O 1
ATOM 815 N N . SER A 1 107 ? -4.857 -5.222 -14.887 1.00 92.88 107 SER A N 1
ATOM 816 C CA . SER A 1 107 ? -4.532 -4.273 -15.951 1.00 92.88 107 SER A CA 1
ATOM 817 C C . SER A 1 107 ? -3.026 -4.171 -16.219 1.00 92.88 107 SER A C 1
ATOM 819 O O . SER A 1 107 ? -2.630 -3.490 -17.170 1.00 92.88 107 SER A O 1
ATOM 821 N N . VAL A 1 108 ? -2.178 -4.856 -15.440 1.00 91.88 108 VAL A N 1
ATOM 822 C CA . VAL A 1 108 ? -0.713 -4.827 -15.584 1.00 91.88 108 VAL A CA 1
ATOM 823 C C . VAL A 1 108 ? -0.300 -5.259 -16.996 1.00 91.88 108 VAL A C 1
ATOM 825 O O . VAL A 1 108 ? -0.707 -6.302 -17.501 1.00 91.88 108 VAL A O 1
ATOM 828 N N . GLY A 1 109 ? 0.506 -4.423 -17.655 1.00 91.38 109 GLY A N 1
ATOM 829 C CA . GLY A 1 109 ? 0.957 -4.624 -19.037 1.00 91.38 109 GLY A CA 1
ATOM 830 C C . GLY A 1 109 ? 0.040 -4.012 -20.103 1.00 91.38 109 GLY A C 1
ATOM 831 O O . GLY A 1 109 ? 0.491 -3.778 -21.226 1.00 91.38 109 GLY A O 1
ATOM 832 N N . THR A 1 110 ? -1.202 -3.664 -19.757 1.00 94.69 110 THR A N 1
ATOM 833 C CA . THR A 1 110 ? -2.175 -3.024 -20.663 1.00 94.69 110 THR A CA 1
ATOM 834 C C . THR A 1 110 ? -2.076 -1.494 -20.626 1.00 94.69 110 THR A C 1
ATOM 836 O O . THR A 1 110 ? -1.185 -0.942 -19.991 1.00 94.69 110 THR A O 1
ATOM 839 N N . THR A 1 111 ? -2.960 -0.772 -21.319 1.00 93.69 111 THR A N 1
ATOM 840 C CA . THR A 1 111 ? -3.065 0.700 -21.237 1.00 93.69 111 THR A CA 1
ATOM 841 C C . THR A 1 111 ? -4.118 1.192 -20.239 1.00 93.69 111 THR A C 1
ATOM 843 O O . THR A 1 111 ? -4.281 2.400 -20.090 1.00 93.69 111 THR A O 1
ATOM 846 N N . ASN A 1 112 ? -4.843 0.287 -19.576 1.00 93.94 112 ASN A N 1
ATOM 847 C CA . ASN A 1 112 ? -5.919 0.628 -18.644 1.00 93.94 112 ASN A CA 1
ATOM 848 C C . ASN A 1 112 ? -5.376 0.820 -17.224 1.00 93.94 112 ASN A C 1
ATOM 850 O O . ASN A 1 112 ? -4.348 0.245 -16.876 1.00 93.94 112 ASN A O 1
ATOM 854 N N . ASP A 1 113 ? -6.083 1.602 -16.403 1.00 91.94 113 ASP A N 1
ATOM 855 C CA . ASP A 1 113 ? -5.811 1.757 -14.963 1.00 91.94 113 ASP A CA 1
ATOM 856 C C . ASP A 1 113 ? -4.378 2.208 -14.610 1.00 91.94 113 ASP A C 1
ATOM 858 O O . ASP A 1 113 ? -3.899 1.979 -13.498 1.00 91.94 113 ASP A O 1
ATOM 862 N N . VAL A 1 114 ? -3.678 2.862 -15.545 1.00 92.81 114 VAL A N 1
ATOM 863 C CA . VAL A 1 114 ? -2.341 3.423 -15.312 1.00 92.81 114 VAL A CA 1
ATOM 864 C C . VAL A 1 114 ? -2.478 4.691 -14.475 1.00 92.81 114 VAL A C 1
ATOM 866 O O . VAL A 1 114 ? -3.040 5.686 -14.926 1.00 92.81 114 VAL A O 1
ATOM 869 N N . ILE A 1 115 ? -1.928 4.670 -13.263 1.00 91.69 115 ILE A N 1
ATOM 870 C CA . ILE A 1 115 ? -1.954 5.813 -12.336 1.00 91.69 115 ILE A CA 1
ATOM 871 C C . ILE A 1 115 ? -0.693 6.675 -12.413 1.00 91.69 115 ILE A C 1
ATOM 873 O O . ILE A 1 115 ? -0.686 7.817 -11.951 1.00 91.69 115 ILE A O 1
ATOM 877 N N . GLY A 1 116 ? 0.376 6.148 -13.009 1.00 91.75 116 GLY A N 1
ATOM 878 C CA . GLY A 1 116 ? 1.605 6.893 -13.226 1.00 91.75 116 GLY A CA 1
ATOM 879 C C . GLY A 1 116 ? 2.494 6.234 -14.267 1.00 91.75 116 GLY A C 1
ATOM 880 O O . GLY A 1 116 ? 2.670 5.014 -14.269 1.00 91.75 116 GLY A O 1
ATOM 881 N N . THR A 1 117 ? 3.082 7.066 -15.124 1.00 94.38 117 THR A N 1
ATOM 882 C CA . THR A 1 117 ? 4.120 6.653 -16.071 1.00 94.38 117 THR A CA 1
ATOM 883 C C . THR A 1 117 ? 5.396 7.417 -15.775 1.00 94.38 117 THR A C 1
ATOM 885 O O . THR A 1 117 ? 5.382 8.637 -15.584 1.00 94.38 117 THR A O 1
ATOM 888 N N . TYR A 1 118 ? 6.508 6.696 -15.762 1.00 95.56 118 TYR A N 1
ATOM 889 C CA . TYR A 1 118 ? 7.820 7.250 -15.511 1.00 95.56 118 TYR A CA 1
ATOM 890 C C . TYR A 1 118 ? 8.810 6.792 -16.570 1.00 95.56 118 TY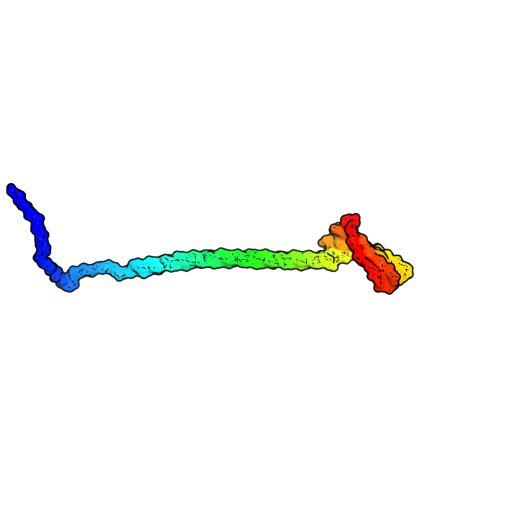R A C 1
ATOM 892 O O . TYR A 1 118 ? 8.807 5.635 -16.985 1.00 95.56 118 TYR A O 1
ATOM 900 N N . GLN A 1 119 ? 9.704 7.693 -16.952 1.00 96.31 119 GLN A N 1
ATOM 901 C CA . GLN A 1 119 ? 10.900 7.349 -17.696 1.00 96.31 119 GLN A CA 1
ATOM 902 C C . GLN A 1 119 ? 12.009 7.014 -16.700 1.00 96.31 119 GLN A C 1
ATOM 904 O O . GLN A 1 119 ? 12.370 7.845 -15.862 1.00 96.31 119 GLN A O 1
ATOM 909 N N . ILE A 1 120 ? 12.548 5.805 -16.807 1.00 95.44 120 ILE A N 1
ATOM 910 C CA . ILE A 1 120 ? 13.775 5.392 -16.136 1.00 95.44 120 ILE A CA 1
ATOM 911 C C . ILE A 1 120 ? 14.947 5.697 -17.068 1.00 95.44 120 ILE A C 1
ATOM 913 O O . ILE A 1 120 ? 14.889 5.424 -18.270 1.00 95.44 120 ILE A O 1
ATOM 917 N N . THR A 1 121 ? 16.021 6.240 -16.505 1.00 94.88 121 THR A N 1
ATOM 918 C CA . THR A 1 121 ? 17.316 6.410 -17.165 1.00 94.88 121 THR A CA 1
ATOM 919 C C . THR A 1 121 ? 18.411 5.861 -16.256 1.00 94.88 121 THR A C 1
ATOM 921 O O . THR A 1 121 ? 18.455 6.192 -15.069 1.00 94.88 121 THR A O 1
ATOM 924 N N . ALA A 1 122 ? 19.285 5.031 -16.818 1.00 93.31 122 ALA A N 1
ATOM 925 C CA . ALA A 1 122 ? 20.373 4.370 -16.109 1.00 93.31 122 ALA A CA 1
ATOM 926 C C . ALA A 1 122 ? 21.657 4.402 -16.963 1.00 93.31 122 ALA A C 1
ATOM 928 O O . ALA A 1 122 ? 22.002 3.413 -17.602 1.00 93.31 122 ALA A O 1
ATOM 929 N N . PRO A 1 123 ? 22.351 5.551 -17.058 1.00 88.44 123 PRO A N 1
ATOM 930 C CA . PRO A 1 123 ? 23.566 5.647 -17.861 1.00 88.44 123 PRO A CA 1
ATOM 931 C C . PRO A 1 123 ? 24.690 4.777 -17.283 1.00 88.44 123 PRO A C 1
ATOM 933 O O . PRO A 1 123 ? 24.912 4.758 -16.066 1.00 88.44 123 PRO A O 1
ATOM 936 N N . THR A 1 124 ? 25.444 4.111 -18.157 1.00 88.38 124 THR A N 1
ATOM 937 C CA . THR A 1 124 ? 26.591 3.272 -17.785 1.00 88.38 124 THR A CA 1
ATOM 938 C C . THR A 1 124 ? 27.911 3.881 -18.258 1.00 88.38 124 THR A C 1
ATOM 940 O O . THR A 1 124 ? 27.957 4.601 -19.255 1.00 88.38 124 THR A O 1
ATOM 943 N N . SER A 1 125 ? 28.987 3.642 -17.502 1.00 86.75 125 SER A N 1
ATOM 944 C CA . SER A 1 125 ? 30.362 4.031 -17.877 1.00 86.75 125 SER A CA 1
ATOM 945 C C . SER A 1 125 ? 31.196 2.853 -18.375 1.00 86.75 125 SER A C 1
ATOM 947 O O . SER A 1 125 ? 32.224 3.054 -19.015 1.00 86.75 125 SER A O 1
ATOM 949 N N . ALA A 1 126 ? 30.773 1.635 -18.047 1.00 87.38 126 ALA A N 1
ATOM 950 C CA . ALA A 1 126 ? 31.357 0.376 -18.480 1.00 87.38 126 ALA A CA 1
ATOM 951 C C . ALA A 1 126 ? 30.273 -0.717 -18.416 1.00 87.38 126 ALA A C 1
ATOM 953 O O . ALA A 1 126 ? 29.314 -0.546 -17.651 1.00 87.38 126 ALA A O 1
ATOM 954 N N . PRO A 1 127 ? 30.438 -1.837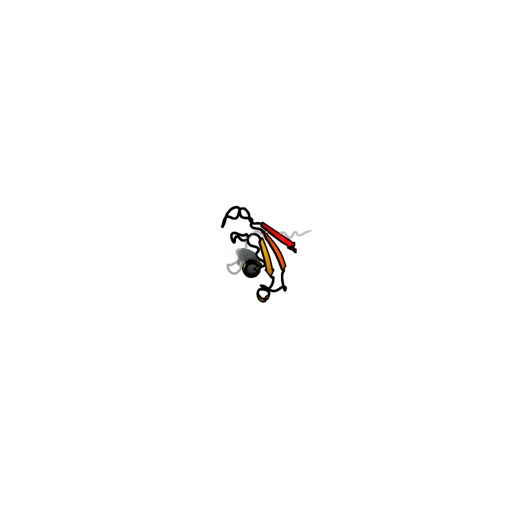 -19.144 1.00 86.50 127 PRO A N 1
ATOM 955 C CA . PRO A 1 127 ? 29.502 -2.956 -19.097 1.00 86.50 127 PRO A CA 1
ATOM 956 C C . PRO A 1 127 ? 29.206 -3.399 -17.659 1.00 86.50 127 PRO A C 1
ATOM 958 O O . PRO A 1 127 ? 30.125 -3.666 -16.878 1.00 86.50 127 PRO A O 1
ATOM 961 N N . GLY A 1 128 ? 27.924 -3.440 -17.295 1.00 83.81 128 GLY A N 1
ATOM 962 C CA . GLY A 1 128 ? 27.462 -3.804 -15.953 1.00 83.81 128 GLY A CA 1
ATOM 963 C C . GLY A 1 128 ? 27.679 -2.751 -14.853 1.00 83.81 128 GLY A C 1
ATOM 964 O O . GLY A 1 128 ? 27.426 -3.051 -13.685 1.00 83.81 128 GLY A O 1
ATOM 965 N N . GLN A 1 129 ? 28.129 -1.531 -15.176 1.00 86.50 129 GLN A N 1
ATOM 966 C CA . GLN A 1 129 ? 28.356 -0.453 -14.202 1.00 86.50 129 GLN A CA 1
ATOM 967 C C . GLN A 1 129 ? 27.413 0.734 -14.426 1.00 86.50 129 GLN A C 1
ATOM 969 O O . GLN A 1 129 ? 27.652 1.590 -15.281 1.00 86.50 129 GLN A O 1
ATOM 974 N N . PHE A 1 130 ? 26.367 0.832 -13.602 1.00 84.88 130 PHE A N 1
ATOM 975 C CA . PHE A 1 130 ? 25.500 2.010 -13.560 1.00 84.88 130 PHE A CA 1
ATOM 976 C C . PHE A 1 130 ? 26.209 3.184 -12.880 1.00 84.88 130 PHE A C 1
ATOM 978 O O . PHE A 1 130 ? 26.699 3.063 -11.760 1.00 84.88 130 PHE A O 1
ATOM 985 N N . THR A 1 131 ? 26.218 4.341 -13.540 1.00 88.25 131 THR A N 1
ATOM 986 C CA . THR A 1 131 ? 26.768 5.584 -12.964 1.00 88.25 131 THR A CA 1
ATOM 987 C C . THR A 1 131 ? 25.729 6.346 -12.153 1.00 88.25 131 THR A C 1
ATOM 989 O O . THR A 1 131 ? 26.052 7.004 -11.169 1.00 88.25 131 THR A O 1
ATOM 992 N N . SER A 1 132 ? 24.463 6.265 -12.562 1.00 89.56 132 SER A N 1
ATOM 993 C CA . SER A 1 132 ? 23.331 6.849 -11.852 1.00 89.56 132 SER A CA 1
ATOM 994 C C . SER A 1 132 ? 22.041 6.139 -12.242 1.00 89.56 132 SER A C 1
ATOM 996 O O . SER A 1 132 ? 21.972 5.468 -13.271 1.00 89.56 132 SER A O 1
ATOM 998 N N . TRP A 1 133 ? 21.014 6.295 -11.413 1.00 89.88 133 TRP A N 1
ATOM 999 C CA . TRP A 1 133 ? 19.665 5.835 -11.703 1.00 89.88 133 TRP A CA 1
ATOM 1000 C C . TRP A 1 133 ? 18.690 6.980 -11.452 1.00 89.88 133 TRP A C 1
ATOM 1002 O O . TRP A 1 133 ? 18.742 7.633 -10.407 1.00 89.88 133 TRP A O 1
ATOM 1012 N N . LYS A 1 134 ? 17.823 7.253 -12.429 1.00 93.19 134 LYS A N 1
ATOM 1013 C CA . LYS A 1 134 ? 16.857 8.350 -12.372 1.00 93.19 134 LYS A CA 1
ATOM 1014 C C . LYS A 1 134 ? 15.497 7.892 -12.878 1.00 93.19 134 LYS A C 1
ATOM 1016 O O . LYS A 1 134 ? 15.402 7.347 -13.971 1.00 93.19 134 LYS A O 1
ATOM 1021 N N . GLN A 1 135 ? 14.451 8.202 -12.118 1.00 93.31 135 GLN A N 1
ATOM 1022 C CA . GLN A 1 135 ? 13.055 8.028 -12.512 1.00 93.31 135 GLN A CA 1
ATOM 1023 C C . GLN A 1 135 ? 12.377 9.403 -12.579 1.00 93.31 135 GLN A C 1
ATOM 1025 O O . GLN A 1 135 ? 12.392 10.154 -11.605 1.00 93.31 135 GLN A O 1
ATOM 1030 N N . VAL A 1 136 ? 11.790 9.752 -13.727 1.00 95.62 136 VAL A N 1
ATOM 1031 C CA . VAL A 1 136 ? 11.094 11.034 -13.942 1.00 95.62 136 VAL A CA 1
ATOM 1032 C C . VAL A 1 136 ? 9.674 10.765 -14.400 1.00 95.62 136 VAL A C 1
ATOM 1034 O O . VAL A 1 136 ? 9.468 9.998 -15.335 1.00 95.62 136 VAL A O 1
ATOM 1037 N N . ARG A 1 137 ? 8.691 11.396 -13.754 1.00 93.94 137 ARG A N 1
ATOM 1038 C CA . ARG A 1 137 ? 7.288 11.269 -14.155 1.00 93.94 137 ARG A CA 1
ATOM 1039 C C . ARG A 1 137 ? 7.066 11.948 -15.506 1.00 93.94 137 ARG A C 1
ATOM 1041 O O . ARG A 1 137 ? 7.491 13.084 -15.692 1.00 93.94 137 ARG A O 1
ATOM 1048 N N . THR A 1 138 ? 6.395 11.262 -16.423 1.00 89.94 138 THR A N 1
ATOM 1049 C CA . THR A 1 138 ? 6.125 11.762 -17.783 1.00 89.94 138 THR A CA 1
ATOM 1050 C C . THR A 1 138 ? 4.647 12.047 -18.043 1.00 89.94 138 THR A C 1
ATOM 1052 O O . THR A 1 138 ? 4.332 12.726 -19.016 1.00 89.94 138 THR A O 1
ATOM 1055 N N . SER A 1 139 ? 3.751 11.545 -17.185 1.00 72.50 139 SER A N 1
ATOM 1056 C CA . SER A 1 139 ? 2.298 11.784 -17.200 1.00 72.50 139 SER A CA 1
ATOM 1057 C C . SER A 1 139 ? 1.685 11.470 -15.837 1.00 72.50 139 SER A C 1
ATOM 1059 O O . SER A 1 139 ? 2.143 10.485 -15.206 1.00 72.50 139 SER A O 1
#

Foldseek 3Di:
DDDDDDDDPDDDDPDDPVPPPPVPDPPDPPVVVVVVVVVVVVVVVVVVVVVVVVVVVVVVVVVVVVVVVVVLVVCQVPQQKDWDDFDADPLGHTAKIKIWGAPDNVCRPHPPRTPWIWIWGFDAPDRPHTPDIDIGTPD

pLDDT: mean 82.88, std 16.43, range [44.28, 98.31]

Organism: NCBI:txid412755

Sequence (139 aa):
LNKDYSIRCDGGVVLPISERYTFGGNENYIEDIENSTLSDGITGLQQDISEVNTNVLAVSASLVDVSNDIKRLLGLVHENIFIDNPVYSSDGDLTSARLRIYSNPASVGTTNDVIGTYQITAPTSAPGQFTSWKQVRTS

Secondary structure (DSSP, 8-state):
----------S-----GGGS---S----HHHHHHHHHHHHHHHHHHHHHHHHHHHHHHHHHHHHHHHHHHHHHHHHHHHSEEEEEEEE-TTS-EEEEEEEEESSGGGTTSSSSEEEEEEEE--EEETTEES--EEEE--

Radius of gyration: 45.44 Å; chains: 1; bounding box: 83×48×120 Å